Protein AF-A0A7C2R6A7-F1 (afdb_monomer_lite)

Structure (mmCIF, N/CA/C/O backbone):
da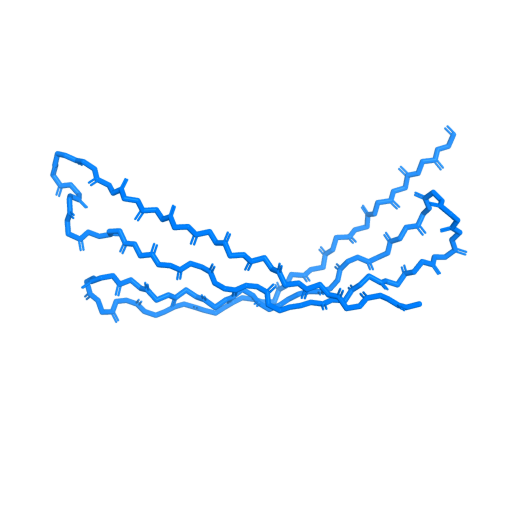ta_AF-A0A7C2R6A7-F1
#
_entry.id   AF-A0A7C2R6A7-F1
#
loop_
_atom_site.group_PDB
_atom_site.id
_atom_site.type_symbol
_atom_site.label_atom_id
_atom_site.label_alt_id
_atom_site.label_comp_id
_atom_site.label_asym_id
_atom_site.label_entity_id
_atom_site.label_seq_id
_atom_site.pdbx_PDB_ins_code
_atom_site.Cartn_x
_atom_site.Cartn_y
_atom_site.Cartn_z
_atom_site.occupancy
_atom_site.B_iso_or_equiv
_atom_site.auth_seq_id
_atom_site.auth_comp_id
_atom_site.auth_asym_id
_atom_site.auth_atom_id
_atom_site.pdbx_PDB_model_num
ATOM 1 N N . MET A 1 1 ? -11.771 -7.427 12.112 1.00 89.81 1 MET A N 1
ATOM 2 C CA . MET A 1 1 ? -10.577 -7.577 11.251 1.00 89.81 1 MET A CA 1
ATOM 3 C C . MET A 1 1 ? -11.059 -7.718 9.822 1.00 89.81 1 MET A C 1
ATOM 5 O O . MET A 1 1 ? -11.975 -8.496 9.603 1.00 89.81 1 MET A O 1
ATOM 9 N N . GLU A 1 2 ? -10.493 -6.963 8.886 1.00 96.19 2 GLU A N 1
ATOM 10 C CA . GLU A 1 2 ? -10.938 -6.928 7.485 1.00 96.19 2 GLU A CA 1
ATOM 11 C C . GLU A 1 2 ? -9.712 -6.996 6.557 1.00 96.19 2 GLU A C 1
ATOM 13 O O . GLU A 1 2 ? -8.833 -6.138 6.669 1.00 96.19 2 GLU A O 1
ATOM 18 N N . PRO A 1 3 ? -9.598 -8.002 5.674 1.00 96.25 3 PRO A N 1
ATOM 19 C CA . PRO A 1 3 ? -8.500 -8.068 4.715 1.00 96.25 3 PRO A CA 1
ATOM 20 C C . PRO A 1 3 ? -8.627 -6.962 3.664 1.00 96.25 3 PRO A C 1
ATOM 22 O O . PRO A 1 3 ? -9.727 -6.586 3.268 1.00 96.25 3 PRO A O 1
ATOM 25 N N . THR A 1 4 ? -7.494 -6.469 3.170 1.00 96.31 4 THR A N 1
ATOM 26 C CA . THR A 1 4 ? -7.456 -5.472 2.098 1.00 96.31 4 THR A CA 1
ATOM 27 C C . THR A 1 4 ? -6.471 -5.871 1.011 1.00 96.31 4 THR A C 1
ATOM 29 O O . THR A 1 4 ? -5.449 -6.514 1.253 1.00 96.31 4 THR A O 1
ATOM 32 N N . LEU A 1 5 ? -6.783 -5.471 -0.218 1.00 95.75 5 LEU A N 1
ATOM 33 C CA . LEU A 1 5 ? -5.870 -5.553 -1.344 1.00 95.75 5 LEU A CA 1
ATOM 34 C C . LEU A 1 5 ? -5.952 -4.242 -2.113 1.00 95.75 5 LEU A C 1
ATOM 36 O O . LEU A 1 5 ? -7.015 -3.868 -2.605 1.00 95.75 5 LEU A O 1
ATOM 40 N N . ARG A 1 6 ? -4.820 -3.552 -2.235 1.00 94.12 6 ARG A N 1
ATOM 41 C CA . ARG A 1 6 ? -4.694 -2.376 -3.095 1.00 94.12 6 ARG A CA 1
ATOM 42 C C . ARG A 1 6 ? -3.817 -2.710 -4.287 1.00 94.12 6 ARG A C 1
ATOM 44 O O . ARG A 1 6 ? -2.736 -3.273 -4.134 1.00 94.12 6 ARG A O 1
ATOM 51 N N . LEU A 1 7 ? -4.268 -2.300 -5.463 1.00 94.81 7 LEU A N 1
ATOM 52 C CA . LEU A 1 7 ? -3.508 -2.361 -6.701 1.00 94.81 7 LEU A CA 1
ATOM 53 C C . LEU A 1 7 ? -3.340 -0.937 -7.220 1.00 94.81 7 LEU A C 1
ATOM 55 O O . LEU A 1 7 ? -4.311 -0.187 -7.296 1.00 94.81 7 LEU A O 1
ATOM 59 N N . SER A 1 8 ? -2.111 -0.558 -7.553 1.00 93.06 8 SER A N 1
ATOM 60 C CA . SER A 1 8 ? -1.818 0.722 -8.193 1.00 93.06 8 SER A CA 1
ATOM 61 C C . SER A 1 8 ? -0.841 0.510 -9.339 1.00 93.06 8 SER A C 1
ATOM 63 O O . SER A 1 8 ? 0.141 -0.217 -9.205 1.00 93.06 8 SER A O 1
ATOM 65 N N . GLY A 1 9 ? -1.117 1.128 -10.482 1.00 93.06 9 GLY A N 1
ATOM 66 C CA . GLY A 1 9 ? -0.219 1.148 -11.628 1.00 93.06 9 GLY A CA 1
ATOM 67 C C . GLY A 1 9 ? 0.326 2.552 -11.826 1.00 93.06 9 GLY A C 1
ATOM 68 O O . GLY A 1 9 ? -0.438 3.513 -11.805 1.00 93.06 9 GLY A O 1
ATOM 69 N N . ALA A 1 10 ? 1.630 2.673 -12.057 1.00 89.00 10 ALA A N 1
ATOM 70 C CA . ALA A 1 10 ? 2.225 3.923 -12.505 1.00 89.00 10 ALA A CA 1
ATOM 71 C C . ALA A 1 10 ? 2.727 3.749 -13.936 1.00 89.00 10 ALA A C 1
ATOM 73 O O . ALA A 1 10 ? 3.616 2.939 -14.206 1.00 89.00 10 ALA A O 1
ATOM 74 N N . ARG A 1 11 ? 2.159 4.528 -14.857 1.00 88.62 11 ARG A N 1
ATOM 75 C CA . ARG A 1 11 ? 2.706 4.715 -16.198 1.00 88.62 11 ARG A CA 1
ATOM 76 C C . ARG A 1 11 ? 3.401 6.064 -16.219 1.00 88.62 11 ARG A C 1
ATOM 78 O O . ARG A 1 11 ? 2.786 7.078 -15.917 1.00 88.62 11 ARG A O 1
ATOM 85 N N . LEU A 1 12 ? 4.685 6.052 -16.544 1.00 85.38 12 LEU A N 1
ATOM 86 C CA . LEU A 1 12 ? 5.482 7.265 -16.641 1.00 85.38 12 LEU A CA 1
ATOM 87 C C . LEU A 1 12 ? 5.559 7.718 -18.100 1.00 85.38 12 LEU A C 1
ATOM 89 O O . LEU A 1 12 ? 5.409 6.916 -19.026 1.00 85.38 12 LEU A O 1
ATOM 93 N N . GLU A 1 13 ? 5.793 9.009 -18.299 1.00 88.06 13 GLU A N 1
ATOM 94 C CA . GLU A 1 13 ? 5.889 9.640 -19.615 1.00 88.06 13 GLU A CA 1
ATOM 95 C C . GLU A 1 13 ? 7.261 10.298 -19.817 1.00 88.06 13 GLU A C 1
ATOM 97 O O . GLU A 1 13 ? 8.092 10.357 -18.905 1.00 88.06 13 GLU A O 1
ATOM 102 N N . GLY A 1 14 ? 7.529 10.746 -21.046 1.00 85.19 14 GLY A N 1
ATOM 103 C CA . GLY A 1 14 ? 8.788 11.396 -21.409 1.00 85.19 14 GLY A CA 1
ATOM 104 C C . GLY A 1 14 ? 10.014 10.512 -21.154 1.00 85.19 14 GLY A C 1
ATOM 105 O O . GLY A 1 14 ? 10.013 9.317 -21.461 1.00 85.19 14 GLY A O 1
ATOM 106 N N . ALA A 1 15 ? 11.059 11.097 -20.565 1.00 83.75 15 ALA A N 1
ATOM 107 C CA . ALA A 1 15 ? 12.334 10.427 -20.294 1.00 83.75 15 ALA A CA 1
ATOM 108 C C . ALA A 1 15 ? 12.223 9.209 -19.352 1.00 83.75 15 ALA A C 1
ATOM 110 O O . ALA A 1 15 ? 13.148 8.404 -19.273 1.00 83.75 15 ALA A O 1
ATOM 111 N N . LEU A 1 16 ? 11.100 9.053 -18.644 1.00 81.69 16 LEU A N 1
ATOM 112 C CA . LEU A 1 16 ? 10.887 7.980 -17.672 1.00 81.69 16 LEU A CA 1
ATOM 113 C C . LEU A 1 16 ? 9.928 6.892 -18.172 1.00 81.69 16 LEU A C 1
ATOM 115 O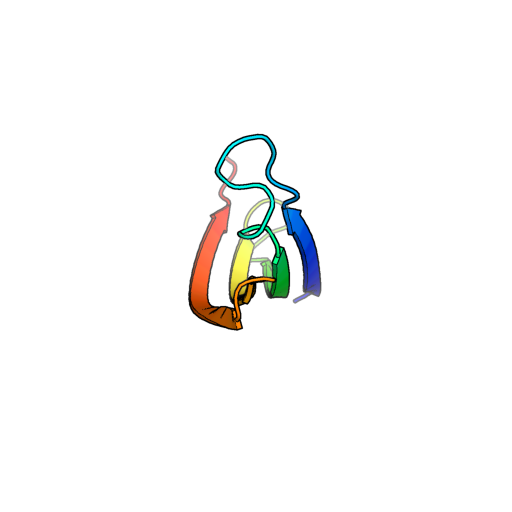 O . LEU A 1 16 ? 9.593 5.996 -17.403 1.00 81.69 16 LEU A O 1
ATOM 119 N N . ARG A 1 17 ? 9.514 6.914 -19.449 1.00 80.31 17 ARG A N 1
ATOM 120 C CA . ARG A 1 17 ? 8.488 6.015 -20.021 1.00 80.31 17 ARG A CA 1
ATOM 121 C C . ARG A 1 17 ? 8.730 4.508 -19.811 1.00 80.31 17 ARG A C 1
ATOM 123 O O . ARG A 1 17 ? 7.774 3.740 -19.845 1.00 80.31 17 ARG A O 1
ATOM 130 N N . GLY A 1 18 ? 9.968 4.083 -19.544 1.00 81.75 18 GLY A N 1
ATOM 131 C CA . GLY A 1 18 ? 10.329 2.691 -19.226 1.00 81.75 18 GLY A CA 1
ATOM 132 C C . GLY A 1 18 ? 10.361 2.324 -17.735 1.00 81.75 18 GLY A C 1
ATOM 133 O O . GLY A 1 18 ? 10.524 1.156 -17.413 1.00 81.75 18 GLY A O 1
ATOM 134 N N . ARG A 1 19 ? 10.202 3.290 -16.822 1.00 85.38 19 ARG A N 1
ATOM 135 C CA . ARG A 1 19 ? 10.342 3.099 -15.362 1.00 85.38 19 ARG A CA 1
ATOM 136 C C . ARG A 1 19 ? 9.011 3.013 -14.612 1.00 85.38 19 ARG A C 1
ATOM 138 O O . ARG A 1 19 ? 8.964 3.147 -13.393 1.00 85.38 19 ARG A O 1
ATOM 145 N N . GLY A 1 20 ? 7.911 2.847 -15.343 1.00 91.44 20 GLY A N 1
ATOM 146 C CA . GLY A 1 20 ? 6.610 2.561 -14.741 1.00 91.44 20 GLY A CA 1
ATOM 147 C C . GLY A 1 20 ? 6.595 1.206 -14.031 1.00 91.44 20 GLY A C 1
ATOM 148 O O . GLY A 1 20 ? 7.593 0.491 -13.996 1.00 91.44 20 GLY A O 1
ATOM 149 N N . GLY A 1 21 ? 5.450 0.816 -13.488 1.00 94.69 21 GLY A N 1
ATOM 150 C CA . GLY A 1 21 ? 5.310 -0.481 -12.836 1.00 94.69 21 GLY A CA 1
ATOM 151 C C . GLY A 1 21 ? 4.010 -0.638 -12.071 1.00 94.69 21 GLY A C 1
ATOM 152 O O . GLY A 1 21 ? 3.102 0.193 -12.160 1.00 94.69 21 GLY A O 1
ATOM 153 N N . THR A 1 22 ? 3.929 -1.728 -11.320 1.00 96.19 22 THR A N 1
ATOM 154 C CA . THR A 1 22 ? 2.756 -2.089 -10.529 1.00 96.19 22 THR A CA 1
ATOM 155 C C . THR A 1 22 ? 3.135 -2.222 -9.064 1.00 96.19 22 THR A C 1
ATOM 157 O O . THR A 1 22 ? 4.091 -2.915 -8.717 1.00 96.19 22 THR A O 1
ATOM 160 N N . LEU A 1 23 ? 2.349 -1.577 -8.209 1.00 95.94 23 LEU A N 1
ATOM 161 C CA . LEU A 1 23 ? 2.352 -1.753 -6.769 1.00 95.94 23 LEU A CA 1
ATOM 162 C C . LEU A 1 23 ? 1.177 -2.646 -6.371 1.00 95.94 23 LEU A C 1
ATOM 164 O O . LEU A 1 23 ? 0.022 -2.337 -6.675 1.00 95.94 23 LEU A O 1
ATOM 168 N N . VAL A 1 24 ? 1.477 -3.720 -5.653 1.00 96.94 24 VAL A N 1
ATOM 169 C CA . VAL A 1 24 ? 0.485 -4.588 -5.018 1.00 96.94 24 VAL A CA 1
ATOM 170 C C . VAL A 1 24 ? 0.658 -4.467 -3.511 1.00 96.94 24 VAL A C 1
ATOM 172 O O . VAL A 1 24 ? 1.756 -4.671 -3.007 1.00 96.94 24 VAL A O 1
ATOM 175 N N . THR A 1 25 ? -0.415 -4.146 -2.795 1.00 97.38 25 THR A N 1
ATOM 176 C CA . THR A 1 25 ? -0.403 -4.028 -1.333 1.00 97.38 25 THR A CA 1
ATOM 177 C C . THR A 1 25 ? -1.464 -4.948 -0.733 1.00 97.38 25 THR A C 1
ATOM 179 O O . THR A 1 25 ? -2.607 -4.513 -0.555 1.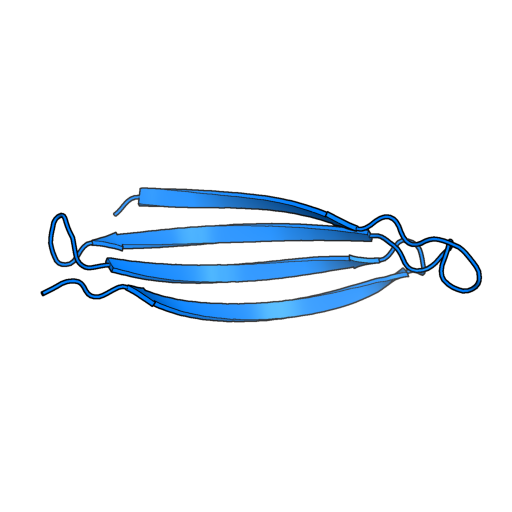00 97.38 25 THR A O 1
ATOM 182 N N . PRO A 1 26 ? -1.153 -6.222 -0.435 1.00 97.44 26 PRO A N 1
ATOM 183 C CA . PRO A 1 26 ? -1.953 -6.991 0.506 1.00 97.44 26 PRO A CA 1
ATOM 184 C C . PRO A 1 26 ? -1.856 -6.366 1.898 1.00 97.44 26 PRO A C 1
ATOM 186 O O . PRO A 1 26 ? -0.795 -5.885 2.315 1.00 97.44 26 PRO A O 1
ATOM 189 N N . GLY A 1 27 ? -2.959 -6.395 2.631 1.00 97.38 27 GLY A N 1
ATOM 190 C CA . GLY A 1 27 ? -3.009 -5.834 3.964 1.00 97.38 27 GLY A CA 1
ATOM 191 C C . GLY A 1 27 ? -4.222 -6.264 4.764 1.00 97.38 27 GLY A C 1
ATOM 192 O O . GLY A 1 27 ? -4.996 -7.143 4.382 1.00 97.38 27 GLY A O 1
ATOM 193 N N . ILE A 1 28 ? -4.351 -5.635 5.923 1.00 97.81 28 ILE A N 1
ATOM 194 C CA . ILE A 1 28 ? -5.394 -5.906 6.892 1.00 97.81 28 ILE A CA 1
ATOM 195 C C . ILE A 1 28 ? -5.732 -4.642 7.675 1.00 97.81 28 ILE A C 1
ATOM 197 O O . ILE A 1 28 ? -4.847 -3.899 8.102 1.00 97.81 28 ILE A O 1
ATOM 201 N N . ASN A 1 29 ? -7.024 -4.408 7.869 1.00 97.25 29 ASN A N 1
ATOM 202 C CA . ASN A 1 29 ? -7.546 -3.409 8.784 1.00 97.25 29 ASN A CA 1
ATOM 203 C C . ASN A 1 29 ? -7.922 -4.079 10.110 1.00 97.25 29 ASN A C 1
ATOM 205 O O . ASN A 1 29 ? -8.707 -5.036 10.166 1.00 97.25 29 ASN A O 1
ATOM 209 N N . LEU A 1 30 ? -7.389 -3.530 11.194 1.00 97.00 30 LEU A N 1
ATOM 210 C CA . LEU A 1 30 ? -7.733 -3.860 12.567 1.00 97.00 30 LEU A CA 1
ATOM 211 C C . LEU A 1 30 ? -8.517 -2.687 13.149 1.00 97.00 30 LEU A C 1
ATOM 213 O O . LEU A 1 30 ? -7.961 -1.619 13.383 1.00 97.00 30 LEU A O 1
ATOM 217 N N . TYR A 1 31 ? -9.814 -2.880 13.347 1.00 96.38 31 TYR A N 1
ATOM 218 C CA . TYR A 1 31 ? -10.698 -1.859 13.896 1.00 96.38 31 TYR A CA 1
ATOM 219 C C . TYR A 1 31 ? -10.663 -1.924 15.419 1.00 96.38 31 TYR A C 1
ATOM 221 O O . TYR A 1 31 ? -10.934 -2.978 15.994 1.00 96.38 31 TYR A O 1
ATOM 229 N N . ALA A 1 32 ? -10.316 -0.806 16.052 1.00 94.44 32 ALA A N 1
ATOM 230 C CA . ALA A 1 32 ? -10.479 -0.620 17.490 1.00 94.44 32 ALA A CA 1
ATOM 231 C C . ALA A 1 32 ? -11.911 -0.160 17.809 1.00 94.44 32 ALA A C 1
ATOM 233 O O . ALA A 1 32 ? -12.497 -0.591 18.796 1.00 94.44 32 ALA A O 1
ATOM 234 N N . THR A 1 33 ? -12.483 0.678 16.941 1.00 93.75 33 THR A N 1
ATOM 235 C CA . THR A 1 33 ? -13.902 1.064 16.920 1.00 93.75 33 THR A CA 1
ATOM 236 C C . THR A 1 33 ? -14.361 1.189 15.462 1.00 93.75 33 THR A C 1
ATOM 238 O O . THR A 1 33 ? -13.569 0.970 14.546 1.00 93.75 33 THR A O 1
ATOM 241 N N . GLU A 1 34 ? -15.613 1.580 15.216 1.00 92.06 34 GLU A N 1
ATOM 242 C CA . GLU A 1 34 ? -16.105 1.852 13.852 1.00 92.06 34 GLU A CA 1
ATOM 243 C C . GLU A 1 34 ? -15.348 2.993 13.150 1.00 92.06 34 GLU A C 1
ATOM 245 O O . GLU A 1 34 ? -15.2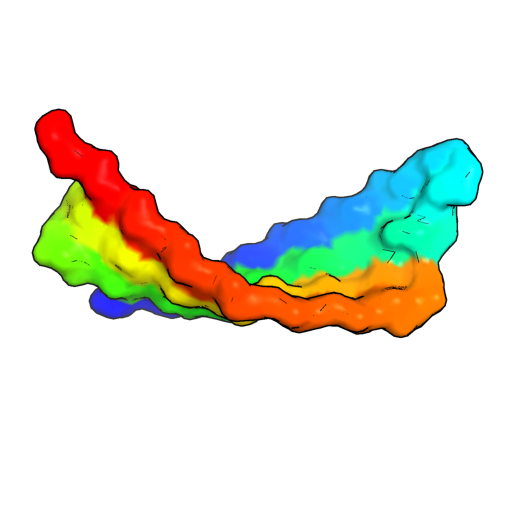38 3.012 11.926 1.00 92.06 34 GLU A O 1
ATOM 250 N N . LEU A 1 35 ? -14.784 3.926 13.922 1.00 94.00 35 LEU A N 1
ATOM 251 C CA . LEU A 1 35 ? -14.094 5.110 13.404 1.00 94.00 35 LEU A CA 1
ATOM 252 C C . LEU A 1 35 ? -12.563 4.999 13.471 1.00 94.00 35 LEU A C 1
ATOM 254 O O . LEU A 1 35 ? -11.857 5.634 12.682 1.00 94.00 35 LEU A O 1
ATOM 258 N N . ASN A 1 36 ? -12.046 4.177 14.389 1.00 97.25 36 ASN A N 1
ATOM 259 C CA . ASN A 1 36 ? -10.620 4.053 14.674 1.00 97.25 36 ASN A CA 1
ATOM 260 C C . ASN A 1 36 ? -10.075 2.709 14.193 1.00 97.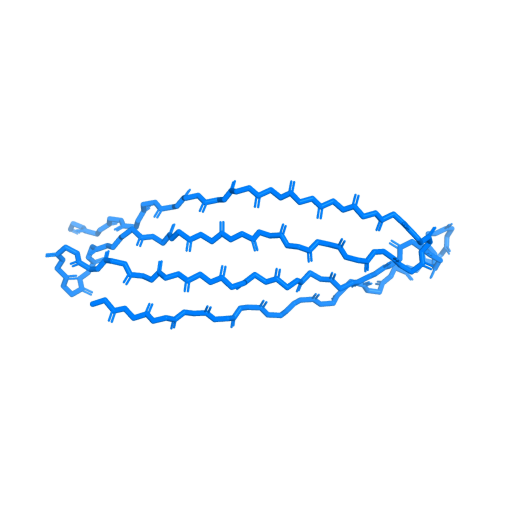25 36 ASN A C 1
ATOM 262 O O . ASN A 1 36 ? -10.567 1.648 14.592 1.00 97.25 36 ASN A O 1
ATOM 266 N N . ARG A 1 37 ? -9.009 2.735 13.388 1.00 96.88 37 ARG A N 1
ATOM 267 C CA . ARG A 1 37 ? -8.380 1.512 12.869 1.00 96.88 37 ARG A CA 1
ATOM 268 C C . ARG A 1 37 ? -6.874 1.629 12.690 1.00 96.88 37 ARG A C 1
ATOM 270 O O . ARG A 1 37 ? -6.336 2.709 12.456 1.00 96.88 37 ARG A O 1
ATOM 277 N N . VAL A 1 38 ? -6.218 0.476 12.714 1.00 97.62 38 VAL A N 1
ATOM 278 C CA . VAL A 1 38 ? -4.839 0.283 12.266 1.00 97.62 38 VAL A CA 1
ATOM 279 C C . VAL A 1 38 ? -4.871 -0.464 10.940 1.00 97.62 38 VAL A C 1
ATOM 281 O O . VAL A 1 38 ? -5.433 -1.553 10.854 1.00 97.62 38 VAL A O 1
ATOM 284 N N . MET A 1 39 ? -4.270 0.110 9.907 1.00 96.81 39 MET A N 1
ATOM 285 C CA . MET A 1 39 ? -4.057 -0.552 8.623 1.00 96.81 39 MET A CA 1
ATOM 286 C C . MET A 1 39 ? -2.616 -1.040 8.554 1.00 96.81 39 MET A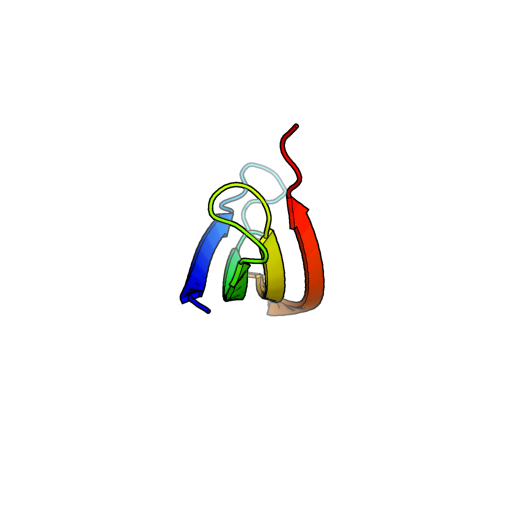 C 1
ATOM 288 O O . MET A 1 39 ? -1.692 -0.247 8.720 1.00 96.81 39 MET A O 1
ATOM 292 N N . ILE A 1 40 ? -2.428 -2.326 8.286 1.00 97.62 40 ILE A N 1
ATOM 293 C CA . ILE A 1 40 ? -1.118 -2.961 8.125 1.00 97.62 40 ILE A CA 1
ATOM 294 C C . ILE A 1 40 ? -1.044 -3.528 6.710 1.00 97.62 40 ILE A C 1
ATOM 296 O O . ILE A 1 40 ? -1.979 -4.192 6.273 1.00 97.62 40 ILE A O 1
ATOM 300 N N . GLY A 1 41 ? 0.044 -3.282 5.987 1.00 97.25 41 GLY A N 1
ATOM 301 C CA . GLY A 1 41 ? 0.214 -3.770 4.621 1.00 97.25 41 GLY A CA 1
ATOM 302 C C . GLY A 1 41 ? 1.670 -3.986 4.228 1.00 97.25 41 GLY A C 1
ATOM 303 O O . GLY A 1 41 ? 2.588 -3.450 4.849 1.00 97.25 41 GLY A O 1
ATOM 304 N N . LEU A 1 42 ? 1.864 -4.776 3.176 1.00 97.75 42 LEU A N 1
ATOM 305 C CA . LEU A 1 42 ? 3.161 -5.020 2.550 1.00 97.75 42 LEU A CA 1
ATOM 306 C C . LEU A 1 42 ? 3.114 -4.492 1.118 1.00 97.75 42 LEU A C 1
ATOM 308 O O . LEU A 1 42 ? 2.427 -5.049 0.274 1.00 97.75 42 LEU A O 1
ATOM 312 N N . ASP A 1 43 ? 3.828 -3.413 0.843 1.00 96.81 43 ASP A N 1
ATOM 313 C CA . ASP A 1 43 ? 3.955 -2.838 -0.489 1.00 96.81 43 ASP A CA 1
ATOM 314 C C . ASP A 1 43 ? 4.949 -3.676 -1.308 1.00 96.81 43 ASP A C 1
ATOM 316 O O . ASP A 1 43 ? 6.117 -3.801 -0.945 1.00 96.81 43 ASP A O 1
ATOM 320 N N . LEU A 1 44 ? 4.486 -4.255 -2.417 1.00 96.81 44 LEU A N 1
ATOM 321 C CA . LEU A 1 44 ? 5.274 -5.047 -3.362 1.00 96.81 44 LEU A CA 1
ATOM 322 C C . LEU A 1 44 ? 5.321 -4.324 -4.709 1.00 96.81 44 LEU A C 1
ATOM 324 O O . LEU A 1 44 ? 4.340 -4.316 -5.456 1.00 96.81 44 LEU A O 1
ATOM 328 N N . TRP A 1 45 ? 6.459 -3.709 -5.025 1.00 96.50 45 TRP A N 1
ATOM 329 C CA . TRP A 1 45 ? 6.666 -3.009 -6.290 1.00 96.50 45 TRP A CA 1
ATOM 330 C C . TRP A 1 45 ? 7.340 -3.907 -7.322 1.00 96.50 45 TRP A C 1
ATOM 332 O O . TRP A 1 45 ? 8.395 -4.499 -7.066 1.00 96.50 45 TRP A O 1
ATOM 342 N N . ARG A 1 46 ? 6.766 -3.931 -8.524 1.00 95.12 46 ARG A N 1
ATOM 343 C CA . ARG A 1 46 ? 7.367 -4.529 -9.713 1.00 95.12 46 ARG A CA 1
ATOM 344 C C . ARG A 1 46 ? 7.460 -3.481 -10.819 1.00 95.12 46 ARG A C 1
ATOM 346 O O . ARG A 1 46 ? 6.468 -3.179 -11.481 1.00 95.12 46 ARG A O 1
ATOM 353 N N . GLY A 1 47 ? 8.661 -2.942 -11.000 1.00 94.12 47 GLY A N 1
ATOM 354 C CA . GLY A 1 47 ? 9.010 -2.015 -12.070 1.00 94.12 47 GLY A CA 1
ATOM 355 C C . GLY A 1 47 ? 9.110 -2.717 -13.422 1.00 94.12 47 GLY A C 1
ATOM 356 O O . GLY A 1 47 ? 9.553 -3.865 -13.516 1.00 94.12 47 GLY A O 1
ATOM 357 N N . ALA A 1 48 ? 8.702 -2.018 -14.478 1.00 90.31 48 ALA A N 1
ATOM 358 C CA . ALA A 1 48 ? 8.852 -2.448 -15.867 1.00 90.31 48 ALA A CA 1
ATOM 359 C C . ALA A 1 48 ? 10.327 -2.468 -16.312 1.00 90.31 48 ALA A C 1
ATOM 361 O O . ALA A 1 48 ? 10.691 -3.218 -17.212 1.00 90.31 48 ALA A O 1
ATOM 362 N N . ASP A 1 49 ? 11.176 -1.700 -15.632 1.00 89.62 49 ASP A N 1
ATOM 363 C CA . ASP A 1 49 ? 12.636 -1.686 -15.757 1.00 89.62 49 ASP A CA 1
ATOM 364 C C . ASP A 1 49 ? 13.326 -2.821 -14.976 1.00 89.62 49 ASP A C 1
ATOM 366 O O . ASP A 1 49 ? 14.552 -2.882 -14.906 1.00 89.62 49 ASP A O 1
ATOM 370 N N . GLY A 1 50 ? 12.549 -3.728 -14.375 1.00 88.19 50 GLY A N 1
ATOM 371 C CA . GLY A 1 50 ? 13.056 -4.843 -13.581 1.00 88.19 50 GLY A CA 1
ATOM 372 C C . GLY A 1 50 ? 13.361 -4.490 -12.125 1.00 88.19 50 GLY A C 1
ATOM 373 O O . GLY A 1 50 ? 13.674 -5.400 -11.352 1.00 88.19 50 GLY A O 1
ATOM 374 N N . VAL A 1 51 ? 13.218 -3.222 -11.716 1.00 89.12 51 VAL A N 1
ATOM 375 C CA . VAL A 1 51 ? 13.382 -2.814 -10.316 1.00 89.12 51 VAL A CA 1
ATOM 376 C C . VAL A 1 51 ? 12.314 -3.483 -9.457 1.00 89.12 51 VAL A C 1
ATOM 378 O O . VAL A 1 51 ? 11.123 -3.476 -9.773 1.00 89.12 51 VAL A O 1
ATOM 381 N N . ARG A 1 52 ? 12.737 -4.054 -8.331 1.00 95.12 52 ARG A N 1
ATOM 382 C CA . ARG A 1 52 ? 11.847 -4.635 -7.324 1.00 95.12 52 ARG A CA 1
ATOM 383 C C . ARG A 1 52 ? 12.088 -3.932 -6.005 1.00 95.12 52 ARG A C 1
ATOM 385 O O . ARG A 1 52 ? 13.236 -3.748 -5.612 1.00 95.12 52 ARG A O 1
ATOM 392 N N . ALA A 1 53 ? 11.011 -3.559 -5.332 1.00 95.38 53 ALA A N 1
ATOM 393 C CA . ALA A 1 53 ? 11.085 -2.990 -3.997 1.00 95.38 53 ALA A CA 1
ATOM 394 C C . ALA A 1 53 ? 9.996 -3.593 -3.117 1.00 95.38 53 ALA A C 1
ATOM 396 O O . ALA A 1 53 ? 8.940 -4.017 -3.594 1.00 95.38 53 ALA A O 1
ATOM 397 N N . THR A 1 54 ? 10.273 -3.651 -1.822 1.00 96.94 54 THR A N 1
ATOM 398 C CA . THR A 1 54 ? 9.326 -4.136 -0.828 1.00 96.94 54 THR A CA 1
ATOM 399 C C . THR A 1 54 ? 9.413 -3.259 0.403 1.00 96.94 54 THR A C 1
ATOM 401 O O . THR A 1 54 ? 10.513 -2.941 0.853 1.00 96.94 54 THR A O 1
ATOM 404 N N . SER A 1 55 ? 8.267 -2.865 0.946 1.00 97.50 55 SER A N 1
ATOM 405 C CA . SER A 1 55 ? 8.212 -2.116 2.197 1.00 97.50 55 SER A CA 1
ATOM 406 C C . SER A 1 55 ? 7.026 -2.546 3.046 1.00 97.50 55 SER A C 1
ATOM 408 O O . SER A 1 55 ? 5.938 -2.834 2.555 1.00 97.50 55 SER A O 1
ATOM 410 N N . PHE A 1 56 ? 7.244 -2.595 4.353 1.00 97.44 56 PHE A N 1
ATOM 411 C CA . PHE A 1 56 ? 6.170 -2.755 5.320 1.00 97.44 56 PHE A CA 1
ATOM 412 C C . PHE A 1 56 ? 5.562 -1.387 5.634 1.00 97.44 56 PHE A C 1
ATOM 414 O O . PHE A 1 56 ? 6.292 -0.408 5.810 1.00 97.44 56 PHE A O 1
ATOM 421 N N . LYS A 1 57 ? 4.234 -1.318 5.733 1.00 94.75 57 LYS A N 1
ATOM 422 C CA . LYS A 1 57 ? 3.508 -0.096 6.068 1.00 94.75 57 LYS A CA 1
ATOM 423 C C . LYS A 1 57 ? 2.503 -0.354 7.182 1.00 94.75 57 LYS A C 1
ATOM 425 O O . LYS A 1 57 ? 1.711 -1.288 7.109 1.00 94.75 57 LYS A O 1
ATOM 430 N N . ALA A 1 58 ? 2.487 0.540 8.163 1.00 95.75 58 ALA A N 1
ATOM 431 C CA . ALA A 1 58 ? 1.425 0.643 9.152 1.00 95.75 58 ALA A CA 1
ATOM 432 C C . ALA A 1 58 ? 0.879 2.078 9.166 1.00 95.75 58 ALA A C 1
ATOM 434 O O . ALA A 1 58 ? 1.639 3.037 9.036 1.00 95.75 58 ALA A O 1
ATOM 435 N N . MET A 1 59 ? -0.436 2.230 9.293 1.00 95.94 59 MET A N 1
ATOM 436 C CA . MET A 1 59 ? -1.119 3.519 9.404 1.00 95.94 59 MET A CA 1
ATOM 437 C C . MET A 1 59 ? -2.147 3.449 10.528 1.00 95.94 59 MET A C 1
ATOM 439 O O . MET A 1 59 ? -2.943 2.514 10.582 1.00 95.94 59 MET A O 1
ATOM 443 N N . PHE A 1 60 ? -2.168 4.476 11.371 1.00 96.69 60 PHE A N 1
ATOM 444 C CA . PHE A 1 60 ? -3.215 4.691 12.362 1.00 96.69 60 PHE A CA 1
ATOM 445 C C . PHE A 1 60 ? -4.202 5.721 11.817 1.00 96.69 60 PHE A C 1
ATOM 447 O O . PHE A 1 60 ? -3.799 6.812 11.417 1.00 96.69 60 PHE A O 1
ATOM 454 N N . GLN A 1 61 ? -5.482 5.368 11.789 1.00 96.00 61 GLN A N 1
ATOM 455 C CA . GLN A 1 61 ? -6.570 6.291 11.498 1.00 96.00 61 GLN A CA 1
ATOM 456 C C . GLN A 1 61 ? -7.353 6.502 12.789 1.00 96.00 61 GLN A C 1
ATOM 458 O O . GLN A 1 61 ? -7.908 5.543 13.330 1.00 96.00 61 GLN A O 1
ATOM 463 N N . LEU A 1 62 ? -7.375 7.748 13.256 1.00 96.69 62 LEU A N 1
ATOM 464 C CA . LEU A 1 62 ? -8.099 8.165 14.448 1.00 96.69 62 LEU A CA 1
ATOM 465 C C . LEU A 1 62 ? -9.114 9.248 14.081 1.00 96.69 62 LEU A C 1
ATOM 467 O O . LEU A 1 62 ? -8.785 10.154 13.314 1.00 96.69 62 LEU A O 1
ATOM 471 N N . ALA A 1 63 ? -10.317 9.156 14.636 1.00 93.56 63 ALA A N 1
ATOM 472 C CA . ALA A 1 63 ? -11.333 10.202 14.567 1.00 93.56 63 ALA A CA 1
ATOM 473 C C . ALA A 1 63 ? -11.881 10.473 15.974 1.00 93.56 63 ALA A C 1
ATOM 475 O O . ALA A 1 63 ? -12.013 9.542 16.776 1.00 93.56 63 ALA A O 1
ATOM 476 N N . PHE A 1 64 ? -12.157 11.745 16.257 1.00 90.06 64 PHE A N 1
ATOM 477 C CA . PHE A 1 64 ? -12.574 12.273 17.555 1.00 90.06 64 PHE A CA 1
ATOM 478 C C . PHE A 1 64 ? -13.770 13.211 17.404 1.00 90.06 64 PHE A C 1
ATOM 480 O O . PHE A 1 64 ? -13.896 13.827 16.320 1.00 90.06 64 PHE A O 1
#

Foldseek 3Di:
DAKDWDKDWDQDDDPCRQFTWIWIWTWDWDDPDPQWIKIWIKIWTQTSNRDTDIDTDIDTGDDD

Secondary structure (DSSP, 8-state):
-EEEEEEEEE---GGGTTS-EEEEEEEEEEESSSS-EEEEEEEEEEETTS-EEEEEEEEEE---

Sequence (64 aa):
MEPTLRLSGARLEGALRGRGGTLVTPGINLYATELNRVMIGLDLWRGADGVRATSFKAMFQLAF

pLDDT: mean 93.57, std 4.52, range [80.31, 97.81]

Radius of gyration: 15.12 Å; chains: 1; bounding box: 30×20×39 Å